Protein AF-A0A962MIJ0-F1 (afdb_monomer)

Secondary structure (DSSP, 8-state):
-HHHHHHHHHHHHHHHHHTTS--GGGGSHHHHHHHHHHHHHTTTTT-TTHHHHHHHHHHHHHHHHHHH-TTHHHHHHHHHHHHHHH-TTHHHHHHHHHHHHTT-SSSSSTT-----

Foldseek 3Di:
DVVVVVVVVVVVVVVCVVVVHDDCVCVDPVVVVLQVLLCQQLLVVVDPCSSVVSVVVLVVQLVVQVVPDPVSVVVSVVVSCVSCVVPRNHPVVVVVVVVVVVPPDPPPPPVPDDDD

Mean predicted aligned error: 12.14 Å

pLDDT: mean 74.23, std 12.47, range [51.91, 96.88]

Solvent-accessible surface area (backbone atoms only — not comparable to full-atom values): 6691 Å² total; per-residue (Å²): 105,72,70,60,49,51,52,53,50,51,52,51,52,50,49,37,59,76,62,76,48,91,62,70,65,76,76,33,71,68,47,54,50,51,53,52,47,24,25,55,54,7,16,42,93,80,34,91,62,7,37,60,54,12,46,53,51,49,51,52,50,47,53,58,42,46,74,77,33,95,63,32,68,60,56,49,50,52,51,48,52,48,50,44,72,78,43,76,56,21,66,48,43,56,56,53,54,54,52,51,69,75,65,70,80,82,76,79,67,82,82,73,71,78,93,125

Radius of gyration: 20.81 Å; Cα contacts (8 Å, |Δi|>4): 76; chains: 1; bounding box: 58×27×63 Å

Sequence (116 aa):
FTLSCAIAGLAGALFAMAQEGAYVQIMSLQWSGIVILMTLIGGGFISFWGPVLGVILYYLARDILGAYTDAWLLWFGLMFVLLVMFRPTGLAGIWHDLRRLFGSTERADSLNQPLR

Structure (mmCIF, N/CA/C/O backbone):
data_AF-A0A962MIJ0-F1
#
_entry.id   AF-A0A962MIJ0-F1
#
loop_
_atom_site.group_PDB
_atom_site.id
_atom_site.type_symbol
_atom_site.label_atom_id
_atom_site.label_alt_id
_atom_site.label_comp_id
_atom_site.label_asym_id
_atom_site.label_entity_id
_atom_site.label_seq_id
_atom_site.pdbx_PDB_ins_code
_atom_site.Cartn_x
_atom_site.Cartn_y
_atom_site.Cartn_z
_atom_site.occupancy
_atom_site.B_iso_or_equiv
_atom_site.auth_seq_id
_atom_site.auth_comp_id
_atom_site.auth_asym_id
_atom_site.auth_atom_id
_atom_site.pdbx_PDB_model_num
ATOM 1 N N . PHE A 1 1 ? 7.511 -10.814 17.272 1.00 85.44 1 PHE A N 1
ATOM 2 C CA . PHE A 1 1 ? 8.579 -10.117 16.532 1.00 85.44 1 PHE A CA 1
ATOM 3 C C . PHE A 1 1 ? 9.334 -11.070 15.612 1.00 85.44 1 PHE A C 1
ATOM 5 O O . PHE A 1 1 ? 9.226 -10.913 14.409 1.00 85.44 1 PHE A O 1
ATOM 12 N N . THR A 1 2 ? 10.003 -12.110 16.122 1.00 96.38 2 THR A N 1
ATOM 13 C CA . THR A 1 2 ? 10.781 -13.043 15.278 1.00 96.38 2 THR A CA 1
ATOM 14 C C . THR A 1 2 ? 9.952 -13.698 14.169 1.00 96.38 2 THR A C 1
ATOM 16 O O . THR A 1 2 ? 10.358 -13.668 13.015 1.00 96.38 2 THR A O 1
ATOM 19 N N . LEU A 1 3 ? 8.752 -14.204 14.484 1.00 95.56 3 LEU A N 1
ATOM 20 C CA . LEU A 1 3 ? 7.865 -14.820 13.488 1.00 95.56 3 LEU A CA 1
ATOM 21 C C . LEU A 1 3 ? 7.382 -13.820 12.421 1.00 95.56 3 LEU A C 1
ATOM 23 O O . LEU A 1 3 ? 7.424 -14.118 11.233 1.00 95.56 3 LEU A O 1
ATOM 27 N N . SER A 1 4 ? 6.971 -12.614 12.826 1.00 92.31 4 SER A N 1
ATOM 28 C CA . SER A 1 4 ? 6.541 -11.568 11.889 1.00 92.31 4 SER A CA 1
ATOM 29 C C . SER A 1 4 ? 7.693 -11.075 11.008 1.00 92.31 4 SER A C 1
ATOM 31 O O . SER A 1 4 ? 7.493 -10.855 9.820 1.00 92.31 4 SER A O 1
ATOM 33 N N . CYS A 1 5 ? 8.904 -10.954 11.560 1.00 93.88 5 CYS A N 1
ATOM 34 C CA . CYS A 1 5 ? 10.103 -10.603 10.800 1.00 93.88 5 CYS A CA 1
ATOM 35 C C . CYS A 1 5 ? 10.513 -11.712 9.830 1.00 93.88 5 CYS A C 1
ATOM 37 O O . CYS A 1 5 ? 10.904 -11.404 8.710 1.00 93.88 5 CYS A O 1
ATOM 39 N N . ALA A 1 6 ? 10.382 -12.983 10.220 1.00 96.88 6 ALA A N 1
ATOM 40 C CA . ALA A 1 6 ? 10.647 -14.111 9.332 1.00 96.88 6 ALA A CA 1
ATOM 41 C C . ALA A 1 6 ? 9.698 -14.105 8.124 1.00 96.88 6 ALA A C 1
ATOM 43 O O . ALA A 1 6 ? 10.151 -14.224 6.990 1.00 96.88 6 ALA A O 1
ATOM 44 N N . ILE A 1 7 ? 8.398 -13.885 8.355 1.00 95.69 7 ILE A N 1
ATOM 45 C CA . ILE A 1 7 ? 7.397 -13.800 7.281 1.00 95.69 7 ILE A CA 1
ATOM 46 C C . ILE A 1 7 ? 7.651 -12.576 6.390 1.00 95.69 7 ILE A C 1
ATOM 48 O O . ILE A 1 7 ? 7.649 -12.701 5.169 1.00 95.69 7 ILE A O 1
ATOM 52 N N . ALA A 1 8 ? 7.913 -11.405 6.979 1.00 92.31 8 ALA A N 1
ATOM 53 C CA . ALA A 1 8 ? 8.199 -10.185 6.224 1.00 92.31 8 ALA A CA 1
ATOM 54 C C . ALA A 1 8 ? 9.485 -10.304 5.385 1.00 92.31 8 ALA A C 1
ATOM 56 O O . ALA A 1 8 ? 9.505 -9.898 4.225 1.00 92.31 8 ALA A O 1
ATOM 57 N N . GLY A 1 9 ? 10.542 -10.901 5.946 1.00 93.38 9 GLY A N 1
ATOM 58 C CA . GLY A 1 9 ? 11.796 -11.162 5.240 1.00 93.38 9 GLY A CA 1
ATOM 59 C C . GLY A 1 9 ? 11.626 -12.164 4.098 1.00 93.38 9 GLY A C 1
ATOM 60 O O . GLY A 1 9 ? 12.127 -11.926 3.003 1.00 93.38 9 GLY A O 1
ATOM 61 N N . LEU A 1 10 ? 10.862 -13.239 4.317 1.00 96.19 10 LEU A N 1
ATOM 62 C CA . LEU A 1 10 ? 10.549 -14.229 3.284 1.00 96.19 10 LEU A CA 1
ATOM 63 C C . LEU A 1 10 ? 9.733 -13.616 2.139 1.00 96.19 10 LEU A C 1
ATOM 65 O O . LEU A 1 10 ? 10.059 -13.834 0.975 1.00 96.19 10 LEU A O 1
ATOM 69 N N . ALA A 1 11 ? 8.727 -12.798 2.454 1.00 92.38 11 ALA A N 1
ATOM 70 C CA . ALA A 1 11 ? 7.955 -12.071 1.450 1.00 92.38 11 ALA A CA 1
ATOM 71 C C . ALA A 1 11 ? 8.838 -11.119 0.621 1.00 92.38 11 ALA A C 1
ATOM 73 O O . ALA A 1 11 ? 8.725 -11.092 -0.602 1.00 92.38 11 ALA A O 1
ATOM 74 N N . GLY A 1 12 ? 9.749 -10.380 1.267 1.00 87.56 12 GLY A N 1
ATOM 75 C CA . GLY A 1 12 ? 10.692 -9.490 0.582 1.00 87.56 12 GLY A CA 1
ATOM 76 C C . GLY A 1 12 ? 11.690 -10.232 -0.313 1.00 87.56 12 GLY A C 1
ATOM 77 O O . GLY A 1 12 ? 11.939 -9.803 -1.437 1.00 87.56 12 GLY A O 1
ATOM 78 N N . ALA A 1 13 ? 12.220 -11.370 0.148 1.00 91.56 13 ALA A N 1
ATOM 79 C CA . ALA A 1 13 ? 13.118 -12.210 -0.643 1.00 91.56 13 ALA A CA 1
ATOM 80 C C . ALA A 1 13 ? 12.412 -12.782 -1.883 1.00 91.56 13 ALA A C 1
ATOM 82 O O . ALA A 1 13 ? 12.939 -12.679 -2.988 1.00 91.56 13 ALA A O 1
ATOM 83 N N . LEU A 1 14 ? 11.192 -13.310 -1.721 1.00 92.25 14 LEU A N 1
ATOM 84 C CA . LEU A 1 14 ? 10.378 -13.791 -2.841 1.00 92.25 14 LEU A CA 1
ATOM 85 C C . LEU A 1 14 ? 10.041 -12.673 -3.828 1.00 92.25 14 LEU A C 1
ATOM 87 O O . LEU A 1 14 ? 10.109 -12.891 -5.032 1.00 92.25 14 LEU A O 1
ATOM 91 N N . PHE A 1 15 ? 9.719 -11.476 -3.334 1.00 88.06 15 PHE A N 1
ATOM 92 C CA . PHE A 1 15 ? 9.456 -10.318 -4.185 1.00 88.06 15 PHE A CA 1
ATOM 93 C C . PHE A 1 15 ? 10.684 -9.929 -5.020 1.00 88.06 15 PHE A C 1
ATOM 95 O O . PHE A 1 15 ? 10.560 -9.703 -6.218 1.00 88.06 15 PHE A O 1
ATOM 102 N N . ALA A 1 16 ? 11.882 -9.923 -4.426 1.00 88.19 16 ALA A N 1
ATOM 103 C CA . ALA A 1 16 ? 13.120 -9.650 -5.157 1.00 88.19 16 ALA A CA 1
ATOM 104 C C . ALA A 1 16 ? 13.415 -10.710 -6.232 1.00 88.19 16 ALA A C 1
ATOM 106 O O . ALA A 1 16 ? 13.860 -10.363 -7.325 1.00 88.19 16 ALA A O 1
ATOM 107 N N . MET A 1 17 ? 13.135 -11.987 -5.946 1.00 90.81 17 MET A N 1
ATOM 108 C CA . MET A 1 17 ? 13.264 -13.065 -6.933 1.00 90.81 17 MET A CA 1
ATOM 109 C C . MET A 1 17 ? 12.233 -12.936 -8.058 1.00 90.81 17 MET A C 1
ATOM 111 O O . MET A 1 17 ? 12.587 -13.108 -9.218 1.00 90.81 17 MET A O 1
ATOM 115 N N . ALA A 1 18 ? 10.985 -12.586 -7.733 1.00 88.44 18 ALA A N 1
ATOM 116 C CA . ALA A 1 18 ? 9.927 -12.356 -8.716 1.00 88.44 18 ALA A CA 1
ATOM 117 C C . ALA A 1 18 ? 10.235 -11.175 -9.648 1.00 88.44 18 ALA A C 1
ATOM 119 O O . ALA A 1 18 ? 9.809 -11.172 -10.798 1.00 88.44 18 ALA A O 1
ATOM 120 N N . GLN A 1 19 ? 10.982 -10.184 -9.157 1.00 84.56 19 GLN A N 1
ATOM 121 C CA . GLN A 1 19 ? 11.424 -9.044 -9.951 1.00 84.56 19 GLN A CA 1
ATOM 122 C C . GLN A 1 19 ? 12.726 -9.31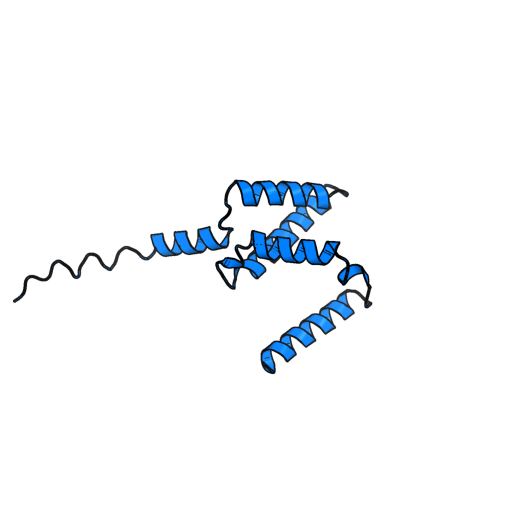1 -10.723 1.00 84.56 19 GLN A C 1
ATOM 124 O O . GLN A 1 19 ? 13.143 -8.443 -11.475 1.00 84.56 19 GLN A O 1
ATOM 129 N N . GLU A 1 20 ? 13.373 -10.470 -10.539 1.00 85.19 20 GLU A N 1
ATOM 130 C CA . GLU A 1 20 ? 14.659 -10.854 -11.154 1.00 85.19 20 GLU A CA 1
ATOM 131 C C . GLU A 1 20 ? 15.846 -9.924 -10.819 1.00 85.19 20 GLU A C 1
ATOM 133 O O . GLU A 1 20 ? 16.936 -10.051 -11.377 1.00 85.19 20 GLU A O 1
ATOM 138 N N . GLY A 1 21 ? 15.677 -9.000 -9.869 1.00 80.44 21 GLY A N 1
ATOM 139 C CA . GLY A 1 21 ? 16.700 -8.022 -9.520 1.00 80.44 21 GLY A CA 1
ATOM 140 C C . GLY A 1 21 ? 16.258 -7.009 -8.466 1.00 80.44 21 GLY A C 1
ATOM 141 O O . GLY A 1 21 ? 15.073 -6.779 -8.225 1.00 80.44 21 GLY A O 1
ATOM 142 N N . ALA A 1 22 ? 17.241 -6.370 -7.828 1.00 79.44 22 ALA A N 1
ATOM 143 C CA . ALA A 1 22 ? 17.020 -5.295 -6.865 1.00 79.44 22 ALA A CA 1
ATOM 144 C C . ALA A 1 22 ? 17.144 -3.931 -7.5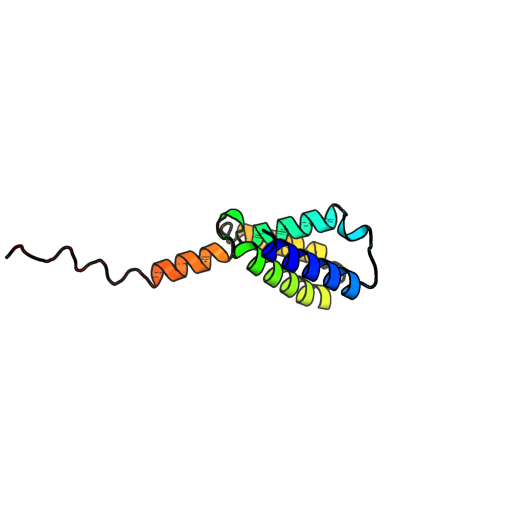59 1.00 79.44 22 ALA A C 1
ATOM 146 O O . ALA A 1 22 ? 18.232 -3.366 -7.676 1.00 79.44 22 ALA A O 1
ATOM 147 N N . TYR A 1 23 ? 16.021 -3.400 -8.039 1.00 79.38 23 TYR A N 1
ATOM 148 C CA . TYR A 1 23 ? 15.984 -2.106 -8.722 1.00 79.38 23 TYR A CA 1
ATOM 149 C C . TYR A 1 23 ? 15.829 -0.947 -7.736 1.00 79.38 23 TYR A C 1
ATOM 151 O O . TYR A 1 23 ? 15.063 -1.025 -6.783 1.00 79.38 23 TYR A O 1
ATOM 159 N N . VAL A 1 24 ? 16.466 0.194 -8.006 1.00 79.44 24 VAL A N 1
ATOM 160 C CA . VAL A 1 24 ? 16.290 1.412 -7.186 1.00 79.44 24 VAL A CA 1
ATOM 161 C C . VAL A 1 24 ? 14.882 2.012 -7.348 1.00 79.44 24 VAL A C 1
ATOM 163 O O . VAL A 1 24 ? 14.430 2.781 -6.504 1.00 79.44 24 VAL A O 1
ATOM 166 N N . GLN A 1 25 ? 14.132 1.629 -8.390 1.00 79.00 25 GLN A N 1
ATOM 167 C CA . GLN A 1 25 ? 12.783 2.151 -8.634 1.00 79.00 25 GLN A CA 1
ATOM 168 C C . GLN A 1 25 ? 11.826 1.939 -7.458 1.00 79.00 25 GLN A C 1
ATOM 170 O O . GLN A 1 25 ? 11.078 2.863 -7.150 1.00 79.00 25 GLN A O 1
ATOM 175 N N . ILE A 1 26 ? 11.881 0.803 -6.757 1.00 77.88 26 ILE A N 1
ATOM 176 C CA . ILE A 1 26 ? 11.038 0.544 -5.572 1.00 77.88 26 ILE A CA 1
ATOM 177 C C . ILE A 1 26 ? 11.314 1.500 -4.398 1.00 77.88 26 ILE A C 1
ATOM 179 O O . ILE A 1 26 ? 10.468 1.642 -3.522 1.00 77.88 26 ILE A O 1
ATOM 183 N N . MET A 1 27 ? 12.459 2.192 -4.395 1.00 78.31 27 MET A N 1
ATOM 184 C CA . MET A 1 27 ? 12.821 3.224 -3.412 1.00 78.31 27 MET A CA 1
ATOM 185 C C . MET A 1 27 ? 12.423 4.638 -3.859 1.00 78.31 27 MET A C 1
ATOM 187 O O . MET A 1 27 ? 12.677 5.609 -3.148 1.00 78.31 27 MET A O 1
ATOM 191 N N . SER A 1 28 ? 11.836 4.793 -5.048 1.00 86.06 28 SER A N 1
ATOM 192 C CA . SER A 1 28 ? 11.450 6.113 -5.543 1.00 86.06 28 SER A CA 1
ATOM 193 C C . SER A 1 28 ? 10.200 6.648 -4.841 1.00 86.06 28 SER A C 1
ATOM 195 O O . SER A 1 28 ? 9.321 5.903 -4.401 1.00 86.06 28 SER A O 1
ATOM 197 N N . LEU A 1 29 ? 10.101 7.978 -4.803 1.00 83.81 29 LEU A N 1
ATOM 198 C CA . LEU A 1 29 ? 8.984 8.707 -4.200 1.00 83.81 29 LEU A CA 1
ATOM 199 C C . LEU A 1 29 ? 7.624 8.339 -4.816 1.00 83.81 29 LEU A C 1
ATOM 201 O O . LEU A 1 29 ? 6.593 8.384 -4.150 1.00 83.81 29 LEU A O 1
ATOM 205 N N . GLN A 1 30 ? 7.618 7.920 -6.081 1.00 84.19 30 GLN A N 1
ATOM 206 C CA . GLN A 1 30 ? 6.402 7.476 -6.750 1.00 84.19 30 GLN A CA 1
ATOM 207 C C . GLN A 1 30 ? 5.813 6.225 -6.083 1.00 84.19 30 GLN A C 1
ATOM 209 O O . GLN A 1 30 ? 4.613 6.162 -5.818 1.00 84.19 30 GLN A O 1
ATOM 214 N N . TRP A 1 31 ? 6.658 5.234 -5.789 1.00 83.75 31 TRP A N 1
ATOM 215 C CA . TRP A 1 31 ? 6.227 3.979 -5.176 1.00 83.75 31 TRP A CA 1
ATOM 216 C C . TRP A 1 31 ? 5.800 4.173 -3.726 1.00 83.75 31 TRP A C 1
ATOM 218 O O . TRP A 1 31 ? 4.798 3.592 -3.310 1.00 83.75 31 TRP A O 1
ATOM 228 N N . SER A 1 32 ? 6.484 5.041 -2.976 1.00 86.25 32 SER A N 1
ATOM 229 C CA . SER A 1 32 ? 6.051 5.376 -1.618 1.00 86.25 32 SER A CA 1
ATOM 230 C C . SER A 1 32 ? 4.686 6.074 -1.613 1.00 86.25 32 SER A C 1
ATOM 232 O O . SER A 1 32 ? 3.829 5.726 -0.801 1.00 86.25 32 SER A O 1
ATOM 234 N N . GLY A 1 33 ? 4.430 6.974 -2.569 1.00 84.56 33 GLY A N 1
ATOM 235 C CA . GLY A 1 33 ? 3.120 7.604 -2.751 1.00 84.56 33 GLY A CA 1
ATOM 236 C C . GLY A 1 33 ? 2.010 6.590 -3.040 1.00 84.56 33 GLY A C 1
ATOM 237 O O . GLY A 1 33 ? 0.939 6.652 -2.438 1.00 84.56 33 GLY A O 1
ATOM 238 N N . ILE A 1 34 ? 2.284 5.605 -3.898 1.00 84.88 34 ILE A N 1
ATOM 239 C CA . ILE A 1 34 ? 1.346 4.519 -4.218 1.00 84.88 34 ILE A CA 1
ATOM 240 C C . ILE A 1 34 ? 1.013 3.671 -2.980 1.00 84.88 34 ILE A C 1
ATOM 242 O O . ILE A 1 34 ? -0.153 3.353 -2.752 1.00 84.88 34 ILE A O 1
ATOM 246 N N . VAL A 1 35 ? 1.999 3.339 -2.144 1.00 85.50 35 VAL A N 1
ATOM 247 C CA . VAL A 1 35 ? 1.769 2.571 -0.906 1.00 85.50 35 VAL A CA 1
ATOM 248 C C . VA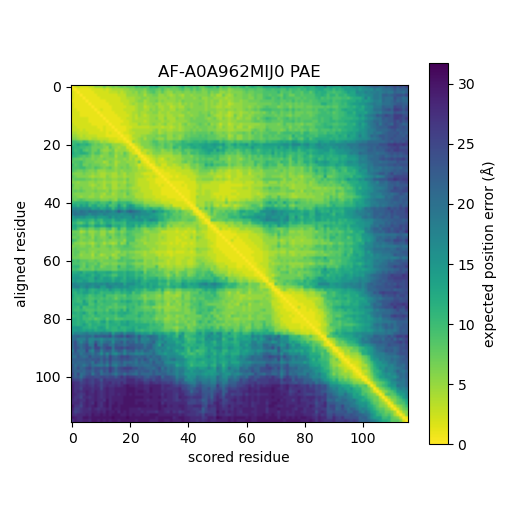L A 1 35 ? 0.899 3.356 0.082 1.00 85.50 35 VAL A C 1
ATOM 250 O O . VAL A 1 35 ? -0.030 2.805 0.678 1.00 85.50 35 VAL A O 1
ATOM 253 N N . ILE A 1 36 ? 1.139 4.661 0.225 1.00 83.50 36 ILE A N 1
ATOM 254 C CA . ILE A 1 36 ? 0.302 5.530 1.063 1.00 83.50 36 ILE A CA 1
ATOM 255 C C . ILE A 1 36 ? -1.128 5.584 0.510 1.00 83.50 36 ILE A C 1
ATOM 257 O O . ILE A 1 36 ? -2.085 5.441 1.268 1.00 83.50 36 ILE A O 1
ATOM 261 N N . LEU A 1 37 ? -1.289 5.701 -0.810 1.00 80.75 37 LEU A N 1
ATOM 262 C CA . LEU A 1 37 ? -2.596 5.662 -1.469 1.00 80.75 37 LEU A CA 1
ATOM 263 C C . LEU A 1 37 ? -3.349 4.363 -1.163 1.00 80.75 37 LEU A C 1
ATOM 265 O O . LEU A 1 37 ? -4.496 4.417 -0.727 1.00 80.75 37 LEU A O 1
ATOM 269 N N . MET A 1 38 ? -2.705 3.202 -1.319 1.00 82.56 38 MET A N 1
ATOM 270 C CA . MET A 1 38 ? -3.306 1.901 -0.996 1.00 82.56 38 MET A CA 1
ATOM 271 C C . MET A 1 38 ? -3.805 1.855 0.455 1.00 82.56 38 MET A C 1
ATOM 273 O O . MET A 1 38 ? -4.941 1.462 0.713 1.00 82.56 38 MET A O 1
ATOM 277 N N . THR A 1 39 ? -2.988 2.290 1.418 1.00 80.94 39 THR A N 1
ATOM 278 C CA . THR A 1 39 ? -3.369 2.255 2.842 1.00 80.94 39 THR A CA 1
ATOM 279 C C . THR A 1 39 ? -4.504 3.227 3.176 1.00 80.94 39 THR A C 1
ATOM 281 O O . THR A 1 39 ? -5.401 2.879 3.948 1.00 80.94 39 THR A O 1
ATOM 284 N N . LEU A 1 40 ? -4.514 4.411 2.558 1.00 78.06 40 LEU A N 1
ATOM 285 C CA . LEU A 1 40 ? -5.541 5.432 2.754 1.00 78.06 40 LEU A CA 1
ATOM 286 C C . LEU A 1 40 ? -6.897 5.007 2.171 1.00 78.06 40 LEU A C 1
ATOM 288 O O . LEU A 1 40 ? -7.905 5.069 2.873 1.00 78.06 40 LEU A O 1
ATOM 292 N N . ILE A 1 41 ? -6.915 4.500 0.932 1.00 73.94 41 ILE A N 1
ATOM 293 C CA . ILE A 1 41 ? -8.112 3.962 0.250 1.00 73.94 41 ILE A CA 1
ATOM 294 C C . ILE A 1 41 ? -8.786 2.875 1.088 1.00 73.94 41 ILE A C 1
ATOM 296 O O . ILE A 1 41 ? -10.011 2.812 1.212 1.00 73.94 41 ILE A O 1
ATOM 300 N N . GLY A 1 42 ? -7.966 2.007 1.673 1.00 71.06 42 GLY A N 1
ATOM 301 C CA . GLY A 1 42 ? -8.416 0.905 2.503 1.00 71.06 42 GLY A CA 1
ATOM 302 C C . GLY A 1 42 ? -9.077 1.315 3.821 1.00 71.06 42 GLY A C 1
ATOM 303 O O . GLY A 1 42 ? -9.710 0.482 4.465 1.00 71.06 42 GLY A O 1
ATOM 304 N N . GLY A 1 43 ? -8.946 2.576 4.244 1.00 68.00 43 GLY A N 1
ATOM 305 C CA . GLY A 1 43 ? -9.363 3.021 5.574 1.00 68.00 43 GLY A CA 1
ATOM 306 C C . GLY A 1 43 ? -8.362 2.623 6.663 1.00 68.00 43 GLY A C 1
ATOM 307 O O . GLY A 1 43 ? -8.762 2.285 7.778 1.00 68.00 43 GLY A O 1
ATOM 308 N N . GLY A 1 44 ? -7.060 2.633 6.349 1.00 61.28 44 GLY A N 1
ATOM 309 C CA . GLY A 1 44 ? -5.989 2.158 7.234 1.00 61.28 44 GLY A CA 1
ATOM 310 C C . GLY A 1 44 ? -5.904 2.839 8.605 1.00 61.28 44 GLY A C 1
ATOM 311 O O . GLY A 1 44 ? -5.376 2.242 9.535 1.00 61.28 44 GLY A O 1
ATOM 312 N N . PHE A 1 45 ? -6.486 4.030 8.775 1.00 60.16 45 PHE A N 1
ATOM 313 C CA . PHE A 1 45 ? -6.592 4.688 10.085 1.00 60.16 45 PHE A CA 1
ATOM 314 C C . PHE A 1 45 ? -7.641 4.060 11.017 1.00 60.16 45 PHE A C 1
ATOM 316 O O . PHE A 1 45 ? -7.594 4.283 12.222 1.00 60.16 45 PHE A O 1
ATOM 323 N N . ILE A 1 46 ? -8.587 3.287 10.476 1.00 57.50 46 ILE A N 1
ATOM 324 C CA . ILE A 1 46 ? -9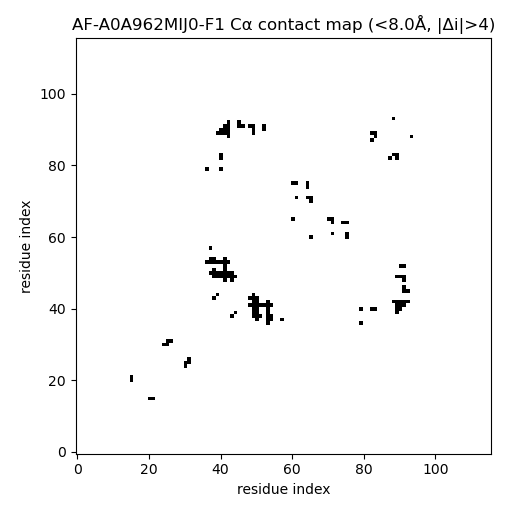.744 2.751 11.211 1.00 57.50 46 ILE A CA 1
ATOM 325 C C . ILE A 1 46 ? -9.613 1.233 11.418 1.00 57.50 46 ILE A C 1
ATOM 327 O O . ILE A 1 46 ? -10.135 0.698 12.395 1.00 57.50 46 ILE A O 1
ATOM 331 N N . SER A 1 47 ? -8.919 0.517 10.522 1.00 64.31 47 SER A N 1
ATOM 332 C CA . SER A 1 47 ? -8.809 -0.945 10.586 1.00 64.31 47 SER A CA 1
ATOM 333 C C . SER A 1 47 ? -7.471 -1.478 10.079 1.00 64.31 47 SER A C 1
ATOM 335 O O . SER A 1 47 ? -7.005 -1.103 9.004 1.00 64.31 47 SER A O 1
ATOM 337 N N . PHE A 1 48 ? -6.913 -2.453 10.806 1.00 68.38 48 PHE A N 1
ATOM 338 C CA . PHE A 1 48 ? -5.719 -3.214 10.411 1.00 68.38 48 PHE A CA 1
ATOM 339 C C . PHE A 1 48 ? -5.897 -3.953 9.070 1.00 68.38 48 PHE A C 1
ATOM 341 O O . PHE A 1 48 ? -4.928 -4.201 8.359 1.00 68.38 48 PHE A O 1
ATOM 348 N N . TRP A 1 49 ? -7.141 -4.260 8.688 1.00 70.25 49 TRP A N 1
ATOM 349 C CA . TRP A 1 49 ? -7.477 -4.881 7.401 1.00 70.25 49 TRP A CA 1
ATOM 350 C C . TRP A 1 49 ? -7.597 -3.883 6.245 1.00 70.25 49 TRP A C 1
ATOM 352 O O . TRP A 1 49 ? -7.671 -4.296 5.087 1.00 70.25 49 TRP A O 1
ATOM 362 N N . GLY A 1 50 ? -7.594 -2.581 6.538 1.00 72.75 50 GLY A N 1
ATOM 363 C CA . GLY A 1 50 ? -7.704 -1.530 5.533 1.00 72.75 50 GLY A CA 1
ATOM 364 C C . GLY A 1 50 ? -6.619 -1.622 4.457 1.00 72.75 50 GLY A C 1
ATOM 365 O O . GLY A 1 50 ? -6.967 -1.761 3.286 1.00 72.75 50 GLY A O 1
ATOM 366 N N . PRO A 1 51 ? -5.319 -1.654 4.810 1.00 81.19 51 PRO A N 1
ATOM 367 C CA . PRO A 1 51 ? -4.232 -1.799 3.840 1.00 81.19 51 PRO A CA 1
ATOM 368 C C . PRO A 1 51 ? -4.388 -2.998 2.901 1.00 81.19 51 PRO A C 1
ATOM 370 O O . PRO A 1 51 ? -4.133 -2.875 1.708 1.00 81.19 51 PRO A O 1
ATOM 373 N N . VAL A 1 52 ? -4.859 -4.138 3.415 1.00 82.75 52 VAL A N 1
ATOM 374 C CA . VAL A 1 52 ? -5.066 -5.359 2.620 1.00 82.75 52 VAL A CA 1
ATOM 375 C C . VAL A 1 52 ? -6.146 -5.135 1.558 1.00 82.75 52 VAL A C 1
ATOM 377 O O . VAL A 1 52 ? -5.921 -5.413 0.382 1.00 82.75 52 VAL A O 1
ATOM 380 N N . LEU A 1 53 ? -7.292 -4.569 1.950 1.00 77.25 53 LEU A N 1
ATOM 381 C CA . LEU A 1 53 ? -8.370 -4.215 1.019 1.00 77.25 53 LEU A CA 1
ATOM 382 C C . LEU A 1 53 ? -7.929 -3.168 -0.010 1.00 77.25 53 LEU A C 1
ATOM 384 O O . LEU A 1 53 ? -8.269 -3.274 -1.187 1.00 77.25 53 LEU A O 1
ATOM 388 N N . GLY A 1 54 ? -7.155 -2.175 0.423 1.00 77.19 54 GLY A N 1
ATOM 389 C CA . GLY A 1 54 ? -6.646 -1.121 -0.445 1.00 77.19 54 GLY A CA 1
ATOM 390 C C . GLY A 1 54 ? -5.667 -1.626 -1.505 1.00 77.19 54 GLY A C 1
ATOM 391 O O . GLY A 1 54 ? -5.755 -1.204 -2.656 1.00 77.19 54 GLY A O 1
ATOM 392 N N . VAL A 1 55 ? -4.789 -2.574 -1.157 1.00 85.19 55 VAL A N 1
ATOM 393 C CA . VAL A 1 55 ? -3.892 -3.242 -2.116 1.00 85.19 55 VAL A CA 1
ATOM 394 C C . VAL A 1 55 ? -4.691 -4.045 -3.142 1.00 85.19 55 VAL A C 1
ATOM 396 O O . VAL A 1 55 ? -4.426 -3.925 -4.335 1.00 85.19 55 VAL A O 1
ATOM 399 N N . ILE A 1 56 ? -5.694 -4.817 -2.708 1.00 83.19 56 ILE A N 1
ATOM 400 C CA . ILE A 1 56 ? -6.545 -5.603 -3.618 1.00 83.19 56 ILE A CA 1
ATOM 401 C C . ILE A 1 56 ? -7.248 -4.682 -4.618 1.00 83.19 56 ILE A C 1
ATOM 403 O O . ILE A 1 56 ? -7.162 -4.905 -5.823 1.00 83.19 56 ILE A O 1
ATOM 407 N N . LEU A 1 57 ? -7.895 -3.621 -4.131 1.00 78.94 57 LEU A N 1
ATOM 408 C CA . LEU A 1 57 ? -8.592 -2.666 -4.987 1.00 78.94 57 LEU A CA 1
ATOM 409 C C . LEU A 1 57 ? -7.629 -1.955 -5.945 1.00 78.94 57 LEU A C 1
ATOM 411 O O . LEU A 1 57 ? -7.940 -1.800 -7.123 1.00 78.94 57 LEU A O 1
ATOM 415 N N . TYR A 1 58 ? -6.457 -1.547 -5.446 1.00 82.06 58 TYR A N 1
ATOM 416 C CA . TYR A 1 58 ? -5.420 -0.927 -6.261 1.00 82.06 58 TYR A CA 1
ATOM 417 C C . TYR A 1 58 ? -5.026 -1.827 -7.428 1.00 82.06 58 TYR A C 1
ATOM 419 O O . TYR A 1 58 ? -5.036 -1.374 -8.569 1.00 82.06 58 TYR A O 1
ATOM 427 N N . TYR A 1 59 ? -4.687 -3.090 -7.153 1.00 84.00 59 TYR A N 1
ATOM 428 C CA . TYR A 1 59 ? -4.234 -4.015 -8.188 1.00 84.00 59 TYR A CA 1
ATOM 429 C C . TYR A 1 59 ? -5.344 -4.337 -9.179 1.00 84.00 59 TYR A C 1
ATOM 431 O O . TYR A 1 59 ? -5.079 -4.348 -10.374 1.00 84.00 59 TYR A O 1
ATOM 439 N N . LEU A 1 60 ? -6.582 -4.516 -8.712 1.00 80.50 60 LEU A N 1
ATOM 440 C CA . LEU A 1 60 ? -7.720 -4.787 -9.587 1.00 80.50 60 LEU A CA 1
ATOM 441 C C . LEU A 1 60 ? -8.002 -3.606 -10.523 1.00 80.50 60 LEU A C 1
ATOM 443 O O . LEU A 1 60 ? -8.180 -3.779 -11.723 1.00 80.50 60 LEU A O 1
ATOM 447 N N . ALA A 1 61 ? -7.987 -2.388 -9.984 1.00 77.25 61 ALA A N 1
ATOM 448 C CA . ALA A 1 61 ? -8.154 -1.188 -10.786 1.00 77.25 61 ALA A CA 1
ATOM 449 C C . ALA A 1 61 ? -6.982 -0.965 -11.743 1.00 77.25 61 ALA A C 1
ATOM 451 O O . ALA A 1 61 ? -7.201 -0.604 -12.894 1.00 77.25 61 ALA A O 1
ATOM 452 N N . ARG A 1 62 ? -5.745 -1.193 -11.286 1.00 78.75 62 ARG A N 1
ATOM 453 C CA . ARG A 1 62 ? -4.541 -1.133 -12.118 1.00 78.75 62 ARG A CA 1
ATOM 454 C C . ARG A 1 62 ? -4.620 -2.111 -13.283 1.00 78.75 62 ARG A C 1
ATOM 456 O O . ARG A 1 62 ? -4.255 -1.726 -14.383 1.00 78.75 62 ARG A O 1
ATOM 463 N N . ASP A 1 63 ? -5.052 -3.340 -13.037 1.00 81.31 63 ASP A N 1
ATOM 464 C CA . ASP A 1 63 ? -5.115 -4.395 -14.046 1.00 81.31 63 ASP A CA 1
ATOM 465 C C . ASP A 1 63 ? -6.185 -4.080 -15.100 1.00 81.31 63 ASP A C 1
ATOM 467 O O . ASP A 1 63 ? -5.904 -4.054 -16.296 1.00 81.31 63 ASP A O 1
ATOM 471 N N . ILE A 1 64 ? -7.383 -3.689 -14.650 1.00 79.31 64 ILE A N 1
ATOM 472 C CA . ILE A 1 64 ? -8.482 -3.302 -15.541 1.00 79.31 64 ILE A CA 1
ATOM 473 C C . ILE A 1 64 ? -8.112 -2.047 -16.340 1.00 79.31 64 ILE A C 1
ATOM 475 O O . ILE A 1 64 ? -8.199 -2.055 -17.561 1.00 79.31 64 ILE A O 1
ATOM 479 N N . LEU A 1 65 ? -7.681 -0.965 -15.684 1.00 74.38 65 LEU A N 1
ATOM 480 C CA . LEU A 1 65 ? -7.360 0.300 -16.360 1.00 74.38 65 LEU A CA 1
ATOM 481 C C . LEU A 1 65 ? -6.091 0.196 -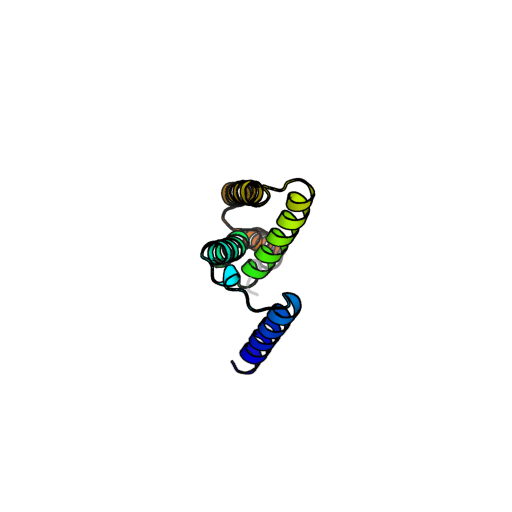17.214 1.00 74.38 65 LEU A C 1
ATOM 483 O O . LEU A 1 65 ? -6.020 0.813 -18.274 1.00 74.38 65 LEU A O 1
ATOM 487 N N . GLY A 1 66 ? -5.109 -0.590 -16.772 1.00 73.81 66 GLY A N 1
ATOM 488 C CA . GLY A 1 66 ? -3.872 -0.852 -17.503 1.00 73.81 66 GLY A CA 1
ATOM 489 C C . GLY A 1 66 ? -4.097 -1.661 -18.778 1.00 73.81 66 GLY A C 1
ATOM 490 O O . GLY A 1 66 ? -3.386 -1.444 -19.752 1.00 73.81 66 GLY A O 1
ATOM 491 N N . ALA A 1 67 ? -5.122 -2.518 -18.819 1.00 75.25 67 ALA A N 1
ATOM 492 C CA . ALA A 1 67 ? -5.509 -3.227 -20.038 1.00 75.25 67 ALA A CA 1
ATOM 493 C C . ALA A 1 67 ? -6.099 -2.300 -21.119 1.00 75.25 67 ALA A C 1
ATOM 495 O O . ALA A 1 67 ? -6.007 -2.610 -22.305 1.00 75.25 67 ALA A O 1
ATOM 496 N N . TYR A 1 68 ? -6.695 -1.164 -20.731 1.00 73.75 68 TYR A N 1
ATOM 497 C CA . TYR A 1 68 ? -7.320 -0.225 -21.669 1.00 73.75 68 TYR A CA 1
ATOM 498 C C . TYR A 1 68 ? -6.468 1.015 -21.977 1.00 73.75 68 TYR A C 1
ATOM 500 O O . TYR A 1 68 ? -6.738 1.690 -22.971 1.00 73.75 68 TYR A O 1
ATOM 508 N N . THR A 1 69 ? -5.502 1.405 -21.135 1.00 74.06 69 THR A N 1
ATOM 509 C CA . THR A 1 69 ? -4.800 2.695 -21.290 1.00 74.06 69 THR A CA 1
ATOM 510 C C . THR A 1 69 ? -3.377 2.707 -20.715 1.00 74.06 69 THR A C 1
ATOM 512 O O . THR A 1 69 ? -3.179 2.476 -19.524 1.00 74.06 69 THR A O 1
ATOM 515 N N . ASP A 1 70 ? -2.395 3.137 -21.521 1.00 72.94 70 ASP A N 1
ATOM 516 C CA . ASP A 1 70 ? -0.994 3.352 -21.097 1.00 72.94 70 ASP A CA 1
ATOM 517 C C . ASP A 1 70 ? -0.837 4.453 -20.029 1.00 72.94 70 ASP A C 1
ATOM 519 O O . ASP A 1 70 ? 0.075 4.420 -19.204 1.00 72.94 70 ASP A O 1
ATOM 523 N N . ALA A 1 71 ? -1.758 5.422 -19.980 1.00 78.00 71 ALA A N 1
ATOM 524 C CA . ALA A 1 71 ? -1.834 6.467 -18.950 1.00 78.00 71 ALA A CA 1
ATOM 525 C C . ALA A 1 71 ? -2.596 6.015 -17.682 1.00 78.00 71 ALA A C 1
ATOM 527 O O . ALA A 1 71 ? -3.323 6.795 -17.059 1.00 78.00 71 ALA A O 1
ATOM 528 N N . TRP A 1 72 ? -2.439 4.750 -17.290 1.00 72.12 72 TRP A N 1
ATOM 529 C CA . TRP A 1 72 ? -3.123 4.117 -16.155 1.00 72.12 72 TRP A CA 1
ATOM 530 C C . TRP A 1 72 ? -2.992 4.895 -14.837 1.00 72.12 72 TRP A C 1
ATOM 532 O O . TRP A 1 72 ? -3.929 4.939 -14.046 1.00 72.12 72 TRP A O 1
ATOM 542 N N . LEU A 1 73 ? -1.857 5.563 -14.610 1.00 73.75 73 LEU A N 1
ATOM 543 C CA . LEU A 1 73 ? -1.577 6.309 -13.381 1.00 73.75 73 LEU A CA 1
ATOM 544 C C . LEU A 1 73 ? -2.474 7.547 -13.211 1.00 73.75 73 LEU A C 1
A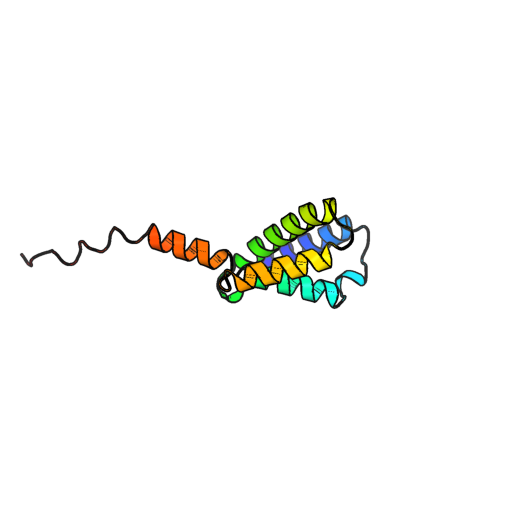TOM 546 O O . LEU A 1 73 ? -2.851 7.891 -12.091 1.00 73.75 73 LEU A O 1
ATOM 550 N N . LEU A 1 74 ? -2.849 8.191 -14.322 1.00 79.81 74 LEU A N 1
ATOM 551 C CA . LEU A 1 74 ? -3.739 9.354 -14.334 1.00 79.81 74 LEU A CA 1
ATOM 552 C C . LEU A 1 74 ? -5.173 8.923 -14.009 1.00 79.81 74 LEU A C 1
ATOM 554 O O . LEU A 1 74 ? -5.813 9.492 -13.124 1.00 79.81 74 LEU A O 1
ATOM 558 N N . TRP A 1 75 ? -5.640 7.857 -14.660 1.00 76.94 75 TRP A N 1
ATOM 559 C CA . TRP A 1 75 ? -6.944 7.255 -14.382 1.00 76.94 75 TRP A CA 1
ATOM 560 C C . TRP A 1 75 ? -7.041 6.703 -12.964 1.00 76.94 75 TRP A C 1
ATOM 562 O O . TRP A 1 75 ? -8.061 6.883 -12.300 1.00 76.94 75 TRP A O 1
ATOM 572 N N . PHE A 1 76 ? -5.962 6.101 -12.468 1.00 73.88 76 PHE A N 1
ATOM 573 C CA . PHE A 1 76 ? -5.874 5.628 -11.096 1.00 73.88 76 PHE A CA 1
ATOM 574 C C . PHE A 1 76 ? -6.017 6.781 -10.090 1.00 73.88 76 PHE A C 1
ATOM 576 O O . PHE A 1 76 ? -6.791 6.674 -9.141 1.00 73.88 76 PHE A O 1
ATOM 583 N N . GLY A 1 77 ? -5.333 7.907 -10.321 1.00 76.44 77 GLY A N 1
ATOM 584 C CA . GLY A 1 77 ? -5.469 9.112 -9.498 1.00 76.44 77 GLY A CA 1
ATOM 585 C C . GLY A 1 77 ? -6.886 9.697 -9.516 1.00 76.44 77 GLY A C 1
ATOM 586 O O . GLY A 1 77 ? -7.414 10.069 -8.470 1.00 76.44 77 GLY A O 1
ATOM 587 N N . LEU A 1 78 ? -7.543 9.719 -10.678 1.00 81.25 78 LEU A N 1
ATOM 588 C CA . LEU A 1 78 ? -8.927 10.183 -10.805 1.00 81.25 78 LEU A CA 1
ATOM 589 C C . LEU A 1 78 ? -9.911 9.268 -10.057 1.00 81.25 78 LEU A C 1
ATOM 591 O O . LEU A 1 78 ? -10.759 9.743 -9.301 1.00 81.25 78 LEU A O 1
ATOM 595 N N . MET A 1 79 ? -9.771 7.952 -10.228 1.00 73.88 79 MET A N 1
ATOM 596 C CA . MET A 1 79 ? -10.563 6.951 -9.513 1.00 73.88 79 MET A CA 1
ATOM 597 C C . MET A 1 79 ? -10.342 7.044 -7.999 1.00 73.88 79 MET A C 1
ATOM 599 O O . MET A 1 79 ? -11.295 6.932 -7.231 1.00 73.88 79 MET A O 1
ATOM 603 N N . PHE A 1 80 ? -9.105 7.296 -7.567 1.00 71.38 80 PHE A N 1
ATOM 604 C CA . PHE A 1 80 ? -8.776 7.542 -6.168 1.00 71.38 80 PHE A CA 1
ATOM 605 C C . PHE A 1 80 ? -9.529 8.755 -5.609 1.00 71.38 80 PHE A C 1
ATOM 607 O O . PHE A 1 80 ? -10.187 8.635 -4.575 1.00 71.38 80 PHE A O 1
ATOM 614 N N . VAL A 1 81 ? -9.483 9.898 -6.303 1.00 76.38 81 VAL A N 1
ATOM 615 C CA . VAL A 1 81 ? -10.205 11.112 -5.891 1.00 76.38 81 VAL A CA 1
ATOM 616 C C . VAL A 1 81 ? -11.705 10.842 -5.798 1.00 76.38 81 VAL A C 1
ATOM 618 O O . VAL A 1 81 ? -12.320 11.208 -4.801 1.00 76.38 81 VAL A O 1
ATOM 621 N N . LEU A 1 82 ? -12.289 10.145 -6.778 1.00 74.44 82 LEU A N 1
ATOM 622 C CA . LEU A 1 82 ? -13.702 9.757 -6.745 1.00 74.44 82 LEU A CA 1
ATOM 623 C C . LEU A 1 82 ? -14.018 8.868 -5.537 1.00 74.44 82 LEU A C 1
ATOM 625 O O . LEU A 1 82 ? -14.951 9.154 -4.792 1.00 74.44 82 LEU A O 1
ATOM 629 N N . LEU A 1 83 ? -13.233 7.822 -5.288 1.00 68.25 83 LEU A N 1
ATOM 630 C CA . LEU A 1 83 ? -13.472 6.910 -4.171 1.00 68.25 83 LEU A CA 1
ATOM 631 C C . LEU A 1 83 ? -13.404 7.628 -2.814 1.00 68.25 83 LEU A C 1
ATOM 633 O O . LEU A 1 83 ? -14.276 7.426 -1.967 1.00 68.25 83 LEU A O 1
ATOM 637 N N . VAL A 1 84 ? -12.418 8.511 -2.631 1.00 68.38 84 VAL A N 1
ATOM 638 C CA . VAL A 1 84 ? -12.279 9.332 -1.418 1.00 68.38 84 VAL A CA 1
ATOM 639 C C . VAL A 1 84 ? -13.423 10.339 -1.285 1.00 68.38 84 VAL A C 1
ATOM 641 O O . VAL A 1 84 ? -13.958 10.503 -0.190 1.00 68.38 84 VAL A O 1
ATOM 644 N N . MET A 1 85 ? -13.825 10.989 -2.382 1.00 67.25 85 MET A N 1
ATOM 645 C CA . MET A 1 85 ? -14.875 12.013 -2.381 1.00 67.25 85 MET A CA 1
ATOM 646 C C . MET A 1 85 ? -16.261 11.421 -2.110 1.00 67.25 85 MET A C 1
ATOM 648 O O . MET A 1 85 ? -17.057 12.026 -1.396 1.00 67.25 85 MET A O 1
ATOM 652 N N . PHE A 1 86 ? -16.555 10.230 -2.638 1.00 59.16 86 PHE A N 1
ATOM 653 C CA . PHE A 1 86 ? -17.836 9.570 -2.404 1.00 59.16 86 PHE A CA 1
ATOM 654 C C . PHE A 1 86 ? -17.913 8.915 -1.016 1.00 59.16 86 PHE A C 1
ATOM 656 O O . PHE A 1 86 ? -18.995 8.908 -0.426 1.00 59.16 86 PHE A O 1
ATOM 663 N N . ARG A 1 87 ? -16.813 8.359 -0.471 1.00 56.94 87 ARG A N 1
ATOM 664 C CA . ARG A 1 87 ? -1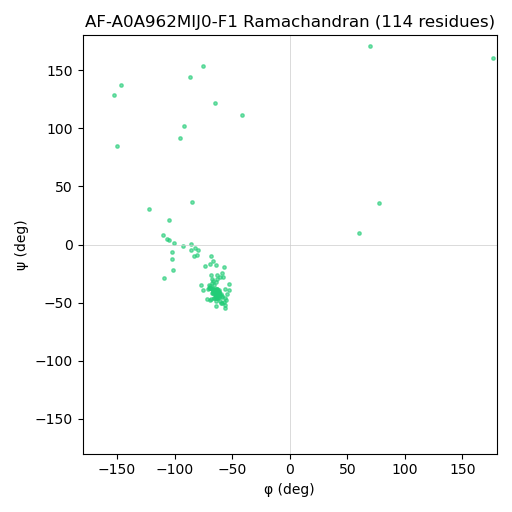6.805 7.669 0.838 1.00 56.94 87 ARG A CA 1
ATOM 665 C C . ARG A 1 87 ? -15.448 7.775 1.571 1.00 56.94 87 ARG A C 1
ATOM 667 O O . ARG A 1 87 ? -14.667 6.821 1.555 1.00 56.94 87 ARG A O 1
ATOM 674 N N . PRO A 1 88 ? -15.194 8.868 2.318 1.00 55.47 88 PRO A N 1
ATOM 675 C CA . PRO A 1 88 ? -13.906 9.128 2.979 1.00 55.47 88 PRO A CA 1
ATOM 676 C C . PRO A 1 88 ? -13.569 8.181 4.147 1.00 55.47 88 PRO A C 1
ATOM 678 O O . PRO A 1 88 ? -12.440 8.179 4.627 1.00 55.47 88 PRO A O 1
ATOM 681 N N . THR A 1 89 ? -14.510 7.349 4.607 1.00 54.72 89 THR A N 1
ATOM 682 C CA . THR A 1 89 ? -14.263 6.300 5.616 1.00 54.72 89 THR A CA 1
ATOM 683 C C . THR A 1 89 ? -13.608 5.032 5.051 1.00 54.72 89 THR A C 1
ATOM 685 O O . THR A 1 89 ? -13.256 4.134 5.819 1.00 54.72 89 THR A O 1
ATOM 688 N N . GLY A 1 90 ? -13.417 4.945 3.728 1.00 58.56 90 GLY A N 1
ATOM 689 C CA . GLY A 1 90 ? -12.876 3.764 3.056 1.00 58.56 90 GLY A CA 1
ATOM 690 C C . GLY A 1 90 ? -13.839 2.567 3.065 1.00 58.56 90 GLY A C 1
ATOM 691 O O . GLY A 1 90 ? -14.870 2.555 3.744 1.00 58.56 90 GLY A O 1
ATOM 692 N N . LEU A 1 91 ? -13.500 1.515 2.314 1.00 57.12 91 LEU A N 1
ATOM 693 C CA . LEU A 1 91 ? -14.297 0.274 2.245 1.00 57.12 91 LEU A CA 1
ATOM 694 C C . LEU A 1 91 ? -14.426 -0.427 3.611 1.00 57.12 91 LEU A C 1
ATOM 696 O O . LEU A 1 91 ? -15.435 -1.078 3.884 1.00 57.12 91 LEU A O 1
ATOM 700 N N . ALA A 1 92 ? -13.445 -0.248 4.502 1.00 54.88 92 ALA A N 1
ATOM 701 C CA . ALA A 1 92 ? -13.486 -0.784 5.862 1.00 54.88 92 ALA A CA 1
ATOM 702 C C . ALA A 1 92 ? -14.628 -0.193 6.715 1.00 54.88 92 ALA A C 1
ATOM 704 O O . ALA A 1 92 ? -15.197 -0.909 7.542 1.00 54.88 92 ALA A O 1
ATOM 705 N N . GLY A 1 93 ? -15.012 1.070 6.486 1.00 54.50 93 GLY A N 1
ATOM 706 C CA . GLY A 1 93 ? -16.162 1.689 7.151 1.00 54.50 93 GLY A CA 1
ATOM 707 C C . GLY A 1 93 ? -17.486 1.014 6.780 1.00 54.50 93 GLY A C 1
ATOM 708 O O . GLY A 1 93 ? -18.314 0.761 7.648 1.00 54.50 93 GLY A O 1
ATOM 709 N N . ILE A 1 94 ? -17.641 0.610 5.513 1.00 58.19 94 ILE A N 1
ATOM 710 C CA . ILE A 1 94 ? -18.841 -0.089 5.020 1.00 58.19 94 ILE A CA 1
ATOM 711 C C . ILE A 1 94 ? -19.001 -1.443 5.715 1.00 58.19 94 ILE A C 1
ATOM 713 O O . ILE A 1 94 ? -20.099 -1.798 6.130 1.00 58.19 94 ILE A O 1
ATOM 717 N N . TRP A 1 95 ? -17.911 -2.189 5.894 1.00 56.47 95 TRP A N 1
ATOM 718 C CA . TRP A 1 95 ? -17.962 -3.504 6.535 1.00 56.47 95 TRP A CA 1
ATOM 719 C C . TRP A 1 95 ? -18.281 -3.424 8.033 1.00 56.47 95 TRP A C 1
ATOM 721 O O . TRP A 1 95 ? -18.981 -4.279 8.576 1.00 56.47 95 TRP A O 1
ATOM 731 N N . HIS A 1 96 ? -17.787 -2.389 8.711 1.00 58.78 96 HIS A N 1
ATOM 732 C CA . HIS A 1 96 ? -18.040 -2.175 10.131 1.00 58.78 96 HIS A CA 1
ATOM 733 C C . HIS A 1 96 ? -19.463 -1.659 10.396 1.00 58.78 96 HIS A C 1
ATOM 735 O O . HIS A 1 96 ? -20.114 -2.148 11.319 1.00 58.78 96 HIS A O 1
ATOM 741 N N . ASP A 1 97 ? -19.985 -0.764 9.555 1.00 60.97 97 ASP A N 1
ATOM 742 C CA . ASP A 1 97 ? -21.375 -0.297 9.645 1.00 60.97 97 ASP A CA 1
ATOM 743 C C . ASP A 1 97 ? -22.372 -1.403 9.266 1.00 60.97 97 ASP A C 1
ATOM 745 O O . ASP A 1 97 ? -23.391 -1.579 9.935 1.00 60.97 97 ASP A O 1
ATOM 749 N N . LEU A 1 98 ? -22.047 -2.231 8.267 1.00 60.72 98 LEU A N 1
ATOM 750 C CA . LEU A 1 98 ? -22.879 -3.368 7.870 1.00 60.72 98 LEU A CA 1
ATOM 751 C C . LEU A 1 98 ? -22.939 -4.452 8.961 1.00 60.72 98 LEU A C 1
ATOM 753 O O . LEU A 1 98 ? -24.014 -4.980 9.239 1.00 60.72 98 LEU A O 1
ATOM 757 N N . ARG A 1 99 ? -21.822 -4.739 9.648 1.00 56.53 99 ARG A N 1
ATOM 758 C CA . ARG A 1 99 ? -21.811 -5.645 10.815 1.00 56.53 99 ARG A CA 1
ATOM 759 C C . ARG A 1 99 ? -22.571 -5.081 12.017 1.00 56.53 99 ARG A C 1
ATOM 761 O O . ARG A 1 99 ? -23.143 -5.854 12.777 1.00 56.53 99 ARG A O 1
ATOM 768 N N . ARG A 1 100 ? -22.593 -3.757 12.196 1.00 58.59 100 ARG A N 1
ATOM 769 C CA . ARG A 1 100 ? -23.362 -3.099 13.267 1.00 58.59 100 ARG A CA 1
ATOM 770 C C . ARG A 1 100 ? -24.865 -3.165 13.010 1.00 58.59 100 ARG A C 1
ATOM 772 O O . ARG A 1 100 ? -25.621 -3.436 13.939 1.00 58.59 100 ARG A O 1
ATOM 779 N N . LEU A 1 101 ? -25.290 -3.014 11.757 1.00 60.19 101 LEU A N 1
ATOM 780 C CA . LEU A 1 101 ? -26.690 -3.201 11.367 1.00 60.19 101 LEU A CA 1
ATOM 781 C C . LEU A 1 101 ? -27.154 -4.655 11.531 1.00 60.19 101 LEU A C 1
ATOM 783 O O . LEU A 1 101 ? -28.281 -4.884 11.953 1.00 60.19 101 LEU A O 1
ATOM 787 N N . PHE A 1 102 ? -26.277 -5.632 11.286 1.00 59.00 102 PHE A N 1
ATOM 788 C CA . PHE A 1 102 ? -26.604 -7.053 11.456 1.00 59.00 102 PHE A CA 1
ATOM 789 C C . PHE A 1 102 ? -26.529 -7.563 12.912 1.00 59.00 102 PHE A C 1
ATOM 791 O O . PHE A 1 102 ? -26.942 -8.687 13.176 1.00 59.00 102 PHE A O 1
ATOM 798 N N . GLY A 1 103 ? -26.008 -6.769 13.859 1.00 53.28 103 GLY A N 1
ATOM 799 C CA . GLY A 1 103 ? -25.782 -7.178 15.257 1.00 53.28 103 GLY A CA 1
ATOM 800 C C . GLY A 1 103 ? -26.697 -6.535 16.309 1.00 53.28 103 GLY A C 1
ATOM 801 O O . GLY A 1 103 ? -26.438 -6.687 17.500 1.00 53.28 103 GLY A O 1
ATOM 802 N N . SER A 1 104 ? -27.732 -5.789 15.911 1.00 51.91 104 SER A N 1
ATOM 803 C CA . SER A 1 104 ? -28.491 -4.915 16.826 1.00 51.91 104 SER A CA 1
ATOM 804 C C . SER A 1 104 ? -29.878 -5.429 17.248 1.00 51.91 104 SER A C 1
ATOM 806 O O . SER A 1 104 ? -30.701 -4.625 17.676 1.00 51.91 104 SER A O 1
ATOM 808 N N . THR A 1 105 ? -30.169 -6.733 17.165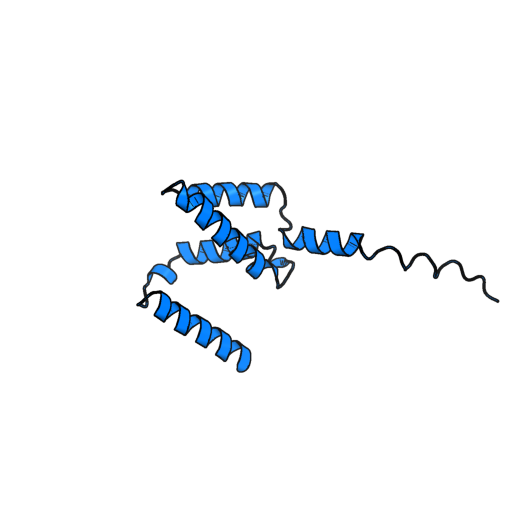 1.00 55.72 105 THR A N 1
ATOM 809 C CA . THR A 1 105 ? -31.527 -7.243 17.471 1.00 55.72 105 THR A CA 1
ATOM 810 C C . THR A 1 105 ? -31.685 -7.916 18.846 1.00 55.72 105 THR A C 1
ATOM 812 O O . THR A 1 105 ? -32.811 -8.050 19.304 1.00 55.72 105 THR A O 1
ATOM 815 N N . GLU A 1 106 ? -30.623 -8.243 19.593 1.00 56.19 106 GLU A N 1
ATOM 816 C CA . GLU A 1 106 ? -30.775 -9.060 20.824 1.00 56.19 106 GLU A CA 1
ATOM 817 C C . GLU A 1 106 ? -30.658 -8.321 22.176 1.00 56.19 106 GLU A C 1
ATOM 819 O O . GLU A 1 106 ? -30.731 -8.954 23.224 1.00 56.19 106 GLU A O 1
ATOM 824 N N . ARG A 1 107 ? -30.513 -6.986 22.224 1.0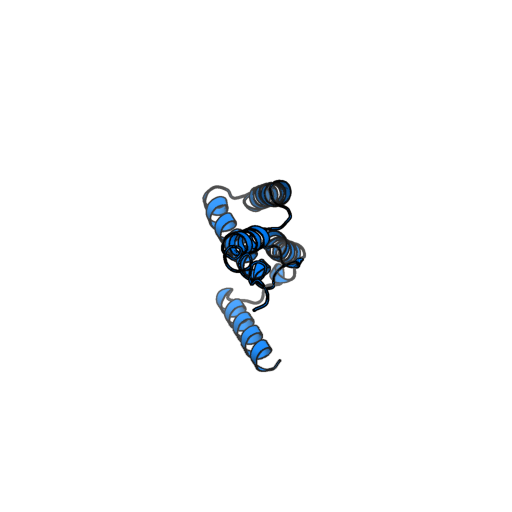0 54.50 107 ARG A N 1
ATOM 825 C CA . ARG A 1 107 ? -30.375 -6.241 23.507 1.00 54.50 107 ARG A CA 1
ATOM 826 C C . ARG A 1 107 ? -31.593 -5.431 23.959 1.00 54.50 107 ARG A C 1
ATOM 828 O O . ARG A 1 107 ? -31.512 -4.759 24.983 1.00 54.50 107 ARG A O 1
ATOM 835 N N . ALA A 1 108 ? -32.716 -5.510 23.251 1.00 56.19 108 ALA A N 1
ATOM 836 C CA . ALA A 1 108 ? -33.942 -4.811 23.650 1.00 56.19 108 ALA A CA 1
ATOM 837 C C . ALA A 1 108 ? -34.768 -5.552 24.725 1.00 56.19 108 ALA A C 1
ATOM 839 O O . ALA A 1 108 ? -35.758 -5.000 25.193 1.00 56.19 108 ALA A O 1
ATOM 840 N N . ASP A 1 109 ? -34.360 -6.756 25.150 1.00 54.91 109 ASP A N 1
ATOM 841 C CA . ASP A 1 109 ? -35.187 -7.624 26.009 1.00 54.91 109 ASP A CA 1
ATOM 842 C C . ASP A 1 109 ? -34.787 -7.634 27.500 1.00 54.91 109 ASP A C 1
ATOM 844 O O . ASP A 1 109 ? -35.503 -8.163 28.346 1.00 54.91 109 ASP A O 1
ATOM 848 N N . SER A 1 110 ? -33.677 -6.986 27.880 1.00 55.22 110 SER A N 1
ATOM 849 C CA . SER A 1 110 ? -33.251 -6.906 29.290 1.00 55.22 110 SER A CA 1
ATOM 850 C C . SER A 1 110 ? -33.895 -5.757 30.080 1.00 55.22 110 SER A C 1
ATOM 852 O O . SER A 1 110 ? -33.584 -5.582 31.254 1.00 55.22 110 SER A O 1
ATOM 854 N N . LEU A 1 111 ? -34.767 -4.955 29.454 1.00 61.72 111 LEU A N 1
ATOM 855 C CA . LEU A 1 111 ? -35.482 -3.840 30.098 1.00 61.72 111 LEU A CA 1
ATOM 856 C C . LEU A 1 111 ? -36.932 -4.182 30.485 1.00 61.72 111 LEU A C 1
ATOM 858 O O . LEU A 1 111 ? -37.619 -3.324 31.031 1.00 61.72 111 LEU A O 1
ATOM 862 N N . ASN A 1 112 ? -37.394 -5.414 30.233 1.00 61.66 112 ASN A N 1
ATOM 863 C CA . ASN A 1 112 ? -38.777 -5.827 30.494 1.00 61.66 112 ASN A CA 1
ATOM 864 C C . ASN A 1 112 ? -38.898 -7.035 31.440 1.00 61.66 112 ASN A C 1
ATOM 866 O O . ASN A 1 112 ? -39.837 -7.822 31.340 1.00 61.66 112 ASN A O 1
ATOM 870 N N . GLN A 1 113 ? -37.958 -7.187 32.375 1.00 66.06 113 GLN A N 1
ATOM 871 C CA . GLN A 1 113 ? -38.167 -8.058 33.531 1.00 66.06 113 GLN A CA 1
ATOM 872 C C . GLN A 1 113 ? -38.760 -7.230 34.679 1.00 66.06 113 GLN A C 1
ATOM 874 O O . GLN A 1 113 ? -38.023 -6.493 35.338 1.00 66.06 113 GLN A O 1
ATOM 879 N N . PRO A 1 114 ? -40.080 -7.308 34.941 1.00 61.69 114 PRO A N 1
ATOM 880 C CA . PRO A 1 114 ? -40.616 -6.825 36.200 1.00 61.69 114 PRO A CA 1
ATOM 881 C C . PRO A 1 114 ? -40.047 -7.699 37.322 1.00 61.69 114 PRO A C 1
ATOM 883 O O . PRO A 1 114 ? -40.224 -8.917 37.317 1.00 61.69 114 PRO A O 1
ATOM 886 N N . LEU A 1 115 ? -39.356 -7.048 38.260 1.00 68.31 115 LEU A N 1
ATOM 887 C CA . LEU A 1 115 ? -38.895 -7.596 39.535 1.00 68.31 115 LEU A CA 1
ATOM 888 C C . LEU A 1 115 ? -39.989 -8.479 40.161 1.00 68.31 115 LEU A C 1
ATOM 890 O O . LEU A 1 115 ? -41.041 -7.976 40.566 1.00 68.31 115 LEU A O 1
ATOM 894 N N . ARG A 1 116 ? -39.734 -9.786 40.216 1.00 53.44 116 ARG A N 1
ATOM 895 C CA . ARG A 1 116 ? -40.479 -10.770 41.003 1.00 53.44 116 ARG A CA 1
ATOM 896 C C . ARG A 1 116 ? -39.504 -11.587 41.827 1.00 53.44 116 ARG A C 1
ATOM 898 O O . ARG A 1 116 ? -38.445 -11.944 41.268 1.00 53.44 116 ARG A O 1
#